Protein AF-A0A1M3Q242-F1 (afdb_monomer_lite)

Radius of gyration: 25.29 Å; chains: 1; bounding box: 51×27×94 Å

Structure (mmCIF, N/CA/C/O backbone):
data_AF-A0A1M3Q242-F1
#
_entry.id   AF-A0A1M3Q242-F1
#
loop_
_atom_site.group_PDB
_atom_site.id
_atom_site.type_symbol
_atom_site.label_atom_id
_atom_site.label_alt_id
_atom_site.label_comp_id
_atom_site.label_asym_id
_atom_site.label_entity_id
_atom_site.label_seq_id
_atom_site.pdbx_PDB_ins_code
_atom_site.Cartn_x
_atom_site.Cartn_y
_atom_site.Cartn_z
_atom_site.occupancy
_atom_site.B_iso_or_equiv
_atom_site.auth_seq_id
_atom_site.auth_comp_id
_atom_site.auth_asym_id
_atom_site.auth_atom_id
_atom_site.pdbx_PDB_model_num
ATOM 1 N N . MET A 1 1 ? -21.823 -4.493 62.466 1.00 39.38 1 MET A N 1
ATOM 2 C CA . MET A 1 1 ? -22.541 -4.468 61.175 1.00 39.38 1 MET A CA 1
ATOM 3 C C . MET A 1 1 ? -21.734 -3.569 60.250 1.00 39.38 1 MET A C 1
ATOM 5 O O . MET A 1 1 ? -21.936 -2.365 60.259 1.00 39.38 1 MET A O 1
ATOM 9 N N . ALA A 1 2 ? -20.707 -4.126 59.604 1.00 38.12 2 ALA A N 1
ATOM 10 C CA . ALA A 1 2 ? -19.811 -3.381 58.723 1.00 38.12 2 ALA A CA 1
ATOM 11 C C . ALA A 1 2 ? -20.361 -3.450 57.294 1.00 38.12 2 ALA A C 1
ATOM 13 O O . ALA A 1 2 ? -20.680 -4.531 56.808 1.00 38.12 2 ALA A O 1
ATOM 14 N N . THR A 1 3 ? -20.536 -2.287 56.679 1.00 41.38 3 THR A N 1
ATOM 15 C CA . THR A 1 3 ? -21.055 -2.105 55.325 1.00 41.38 3 THR A CA 1
ATOM 16 C C . THR A 1 3 ? -19.986 -2.467 54.304 1.00 41.38 3 THR A C 1
ATOM 18 O O . THR A 1 3 ? -18.989 -1.758 54.173 1.00 41.38 3 THR A O 1
ATOM 21 N N . ASP A 1 4 ? -20.212 -3.557 53.582 1.00 43.59 4 ASP A N 1
ATOM 22 C CA . ASP A 1 4 ? -19.458 -3.927 52.391 1.00 43.59 4 ASP A CA 1
ATOM 23 C C . ASP A 1 4 ? -20.106 -3.232 51.186 1.00 43.59 4 ASP A C 1
ATOM 25 O O . ASP A 1 4 ? -21.221 -3.564 50.784 1.00 43.59 4 ASP A O 1
ATOM 29 N N . ASN A 1 5 ? -19.451 -2.199 50.662 1.00 43.94 5 ASN A N 1
ATOM 30 C CA . ASN A 1 5 ? -19.793 -1.622 49.369 1.00 43.94 5 ASN A CA 1
ATOM 31 C C . ASN A 1 5 ? -18.504 -1.549 48.554 1.00 43.94 5 ASN A C 1
ATOM 33 O O . ASN A 1 5 ? -17.801 -0.538 48.528 1.00 43.94 5 ASN A O 1
ATOM 37 N N . THR A 1 6 ? -18.156 -2.688 47.962 1.00 43.44 6 THR A N 1
ATOM 38 C CA . THR A 1 6 ? -17.025 -2.835 47.051 1.00 43.44 6 THR A CA 1
ATOM 39 C C . THR A 1 6 ? -17.287 -2.002 45.793 1.00 43.44 6 THR A C 1
ATOM 41 O O . THR A 1 6 ? -17.947 -2.428 44.843 1.00 43.44 6 THR A O 1
ATOM 44 N N . THR A 1 7 ? -16.767 -0.777 45.799 1.00 48.72 7 THR A N 1
ATOM 45 C CA . THR A 1 7 ? -16.688 0.105 44.636 1.00 48.72 7 THR A CA 1
ATOM 46 C C . THR A 1 7 ? -15.813 -0.555 43.573 1.00 48.72 7 THR A C 1
ATOM 48 O O . THR A 1 7 ? -14.591 -0.619 43.690 1.00 48.72 7 THR A O 1
ATOM 51 N N . ARG A 1 8 ? -16.458 -1.064 42.522 1.00 40.72 8 ARG A N 1
ATOM 52 C CA . ARG A 1 8 ? -15.816 -1.519 41.285 1.00 40.72 8 ARG A CA 1
ATOM 53 C C . ARG A 1 8 ? -14.934 -0.384 40.736 1.00 40.72 8 ARG A C 1
ATOM 55 O O . ARG A 1 8 ? -15.438 0.735 40.619 1.00 40.72 8 ARG A O 1
ATOM 62 N N . PRO A 1 9 ? -13.661 -0.628 40.377 1.00 41.69 9 PRO A N 1
ATOM 63 C CA . PRO A 1 9 ? -12.835 0.419 39.792 1.00 41.69 9 PRO A CA 1
ATOM 64 C C . PRO A 1 9 ? -13.443 0.864 38.451 1.00 41.69 9 PRO A C 1
ATOM 66 O O . PRO A 1 9 ? -14.035 0.034 37.742 1.00 41.69 9 PRO A O 1
ATOM 69 N N . PRO A 1 10 ? -13.340 2.157 38.096 1.00 46.03 10 PRO A N 1
ATOM 70 C CA . PRO A 1 10 ? -13.808 2.647 36.810 1.00 46.03 10 PRO A CA 1
ATOM 71 C C . PRO A 1 10 ? -13.080 1.880 35.704 1.00 46.03 10 PRO A C 1
ATOM 73 O O . PRO A 1 10 ? -11.852 1.795 35.688 1.00 46.03 10 PRO A O 1
ATOM 76 N N . ARG A 1 11 ? -13.858 1.269 34.805 1.00 49.34 11 ARG A N 1
ATOM 77 C CA . ARG A 1 11 ? -13.332 0.625 33.601 1.00 49.34 11 ARG A CA 1
ATOM 78 C C . ARG A 1 11 ? -12.609 1.713 32.815 1.00 49.34 11 ARG A C 1
ATOM 80 O O . ARG A 1 11 ? -13.234 2.716 32.476 1.00 49.34 11 ARG A O 1
ATOM 87 N N . GLY A 1 12 ? -11.302 1.537 32.624 1.00 33.94 12 GLY A N 1
ATOM 88 C CA . GLY A 1 12 ? -10.467 2.463 31.869 1.00 33.94 12 GLY A CA 1
ATOM 89 C C . GLY A 1 12 ? -11.135 2.801 30.542 1.00 33.94 12 GLY A C 1
ATOM 90 O O . GLY A 1 12 ? -11.638 1.914 29.856 1.00 33.94 12 GLY A O 1
ATOM 91 N N . GLN A 1 13 ? -11.203 4.093 30.245 1.00 40.16 13 GLN A N 1
ATOM 92 C CA . GLN A 1 13 ? -11.725 4.615 28.989 1.00 40.16 13 GLN A CA 1
ATOM 93 C C . GLN A 1 13 ? -10.938 4.004 27.817 1.00 40.16 13 GLN A C 1
ATOM 95 O O . GLN A 1 13 ? -9.720 4.177 27.784 1.00 40.16 13 GLN A O 1
ATOM 100 N N . PRO A 1 14 ? -11.576 3.335 26.844 1.00 43.44 14 PRO A N 1
ATOM 101 C CA . PRO A 1 14 ? -10.900 2.877 25.637 1.00 43.44 14 PRO A CA 1
ATOM 102 C C . PRO A 1 14 ? -11.037 3.910 24.504 1.00 43.44 14 PRO A C 1
ATOM 104 O O . PRO A 1 14 ? -11.417 3.556 23.398 1.00 43.44 14 PRO A O 1
ATOM 107 N N . HIS A 1 15 ? -10.784 5.199 24.766 1.00 43.56 15 HIS A N 1
ATOM 108 C CA . HIS A 1 15 ? -10.999 6.260 23.766 1.00 43.56 15 HIS A CA 1
ATOM 109 C C . HIS A 1 15 ? -9.944 7.373 23.826 1.00 43.56 15 HIS A C 1
ATOM 111 O O . HIS A 1 15 ? -10.298 8.542 23.901 1.00 43.56 15 HIS A O 1
ATOM 117 N N . THR A 1 16 ? -8.646 7.066 23.847 1.00 38.38 16 THR A N 1
ATOM 118 C CA . THR A 1 16 ? -7.621 8.137 23.793 1.00 38.38 16 THR A CA 1
ATOM 119 C C . THR A 1 16 ? -6.364 7.774 23.014 1.00 38.38 16 THR A C 1
ATOM 121 O O . THR A 1 16 ? -5.292 8.316 23.257 1.00 38.38 16 THR A O 1
ATOM 124 N N . MET A 1 17 ? -6.494 6.921 22.006 1.00 42.56 17 MET A N 1
ATOM 125 C CA . MET A 1 17 ? -5.590 6.954 20.861 1.00 42.56 17 MET A CA 1
ATOM 126 C C . MET A 1 17 ? -6.437 6.677 19.628 1.00 42.56 17 MET A C 1
ATOM 128 O O . MET A 1 17 ? -6.432 5.578 19.087 1.00 42.56 17 MET A O 1
ATOM 132 N N . ALA A 1 18 ? -7.197 7.689 19.200 1.00 46.41 18 ALA A N 1
ATOM 133 C CA . ALA A 1 18 ? -7.573 7.800 17.797 1.00 46.41 18 ALA A CA 1
ATOM 134 C C . ALA A 1 18 ? -6.254 7.952 17.026 1.00 46.41 18 ALA A C 1
ATOM 136 O O . ALA A 1 18 ? -5.738 9.049 16.814 1.00 46.41 18 ALA A O 1
ATOM 137 N N . ALA A 1 19 ? -5.605 6.819 16.771 1.00 54.00 19 ALA A N 1
ATOM 138 C CA . ALA A 1 19 ? -4.473 6.756 15.886 1.00 54.00 19 ALA A CA 1
ATOM 139 C C . ALA A 1 19 ? -5.045 7.078 14.511 1.00 54.00 19 ALA A C 1
ATOM 141 O O . ALA A 1 19 ? -5.752 6.256 13.934 1.00 54.00 19 ALA A O 1
ATOM 142 N N . GLU A 1 20 ? -4.801 8.298 14.028 1.00 72.31 20 GLU A N 1
ATOM 143 C CA . GLU A 1 20 ? -5.156 8.655 12.658 1.00 72.31 20 GLU A CA 1
ATOM 144 C C . GLU A 1 20 ? -4.644 7.534 11.740 1.00 72.31 20 GLU A C 1
ATOM 146 O O . GLU A 1 20 ? -3.464 7.170 11.836 1.00 72.31 20 GLU A O 1
ATOM 151 N N . PRO A 1 21 ? -5.479 6.975 10.852 1.00 74.19 21 PRO A N 1
ATOM 152 C CA . PRO A 1 21 ? -5.107 5.814 10.041 1.00 74.19 21 PRO A CA 1
ATOM 153 C C . PRO A 1 21 ? -3.795 6.029 9.271 1.00 74.19 21 PRO A C 1
ATOM 155 O O . PRO A 1 21 ? -2.973 5.121 9.131 1.00 74.19 21 PRO A O 1
ATOM 158 N N . ALA A 1 22 ? -3.555 7.273 8.845 1.00 70.25 22 ALA A N 1
ATOM 159 C CA . ALA A 1 22 ? -2.321 7.705 8.201 1.00 70.25 22 ALA A CA 1
ATOM 160 C C . ALA A 1 22 ? -1.085 7.630 9.120 1.00 70.25 22 ALA A C 1
ATOM 162 O O . ALA A 1 22 ? -0.010 7.244 8.662 1.00 70.25 22 ALA A O 1
ATOM 163 N N . LYS A 1 23 ? -1.222 7.948 10.415 1.00 73.94 23 LYS A N 1
ATOM 164 C CA . LYS A 1 23 ? -0.139 7.850 11.410 1.00 73.94 23 LYS A CA 1
ATOM 165 C C . LYS A 1 23 ? 0.235 6.394 11.682 1.00 73.94 23 LYS A C 1
ATOM 167 O O . LYS A 1 23 ? 1.422 6.089 11.758 1.00 73.94 23 LYS A O 1
ATOM 172 N N . THR A 1 24 ? -0.743 5.487 11.720 1.00 75.12 24 THR A N 1
ATOM 173 C CA . THR A 1 24 ? -0.504 4.039 11.875 1.00 75.12 24 THR A CA 1
ATOM 174 C C . THR A 1 24 ? 0.345 3.472 10.734 1.00 75.12 24 THR A C 1
ATOM 176 O O . THR A 1 24 ? 1.224 2.640 10.960 1.00 75.12 24 THR A O 1
ATOM 179 N N . LEU A 1 25 ? 0.139 3.939 9.498 1.00 72.12 25 LEU A N 1
ATOM 180 C CA . LEU A 1 25 ? 0.916 3.468 8.347 1.00 72.12 25 LEU A CA 1
ATOM 181 C C . LEU A 1 25 ? 2.390 3.871 8.394 1.00 72.12 25 LEU A C 1
ATOM 183 O O . LEU A 1 25 ? 3.247 3.080 7.987 1.00 72.12 25 LEU A O 1
ATOM 187 N N . VAL A 1 26 ? 2.691 5.071 8.886 1.00 72.94 26 VAL A N 1
ATOM 188 C CA . VAL A 1 26 ? 4.061 5.609 8.922 1.00 72.94 26 VAL A CA 1
ATOM 189 C C . VAL A 1 26 ? 4.799 5.308 10.224 1.00 72.94 26 VAL A C 1
ATOM 191 O O . VAL A 1 26 ? 6.000 5.555 10.303 1.00 72.94 26 VAL A O 1
ATOM 194 N N . ASP A 1 27 ? 4.120 4.742 11.224 1.00 77.31 27 ASP A N 1
ATOM 195 C CA . ASP A 1 27 ? 4.749 4.367 12.487 1.00 77.31 27 ASP A CA 1
ATOM 196 C C . ASP A 1 27 ? 5.802 3.270 12.263 1.00 77.31 27 ASP A C 1
ATOM 198 O O . ASP A 1 27 ? 5.495 2.156 11.834 1.00 77.31 27 ASP A O 1
ATOM 202 N N . LEU A 1 28 ? 7.068 3.595 12.517 1.00 76.06 28 LEU A N 1
ATOM 203 C CA . LEU A 1 28 ? 8.192 2.672 12.352 1.00 76.06 28 LEU A CA 1
ATOM 204 C C . LEU A 1 28 ? 8.306 1.673 13.512 1.00 76.06 28 LEU A C 1
ATOM 206 O O . LEU A 1 28 ? 9.015 0.678 13.377 1.00 76.06 28 LEU A O 1
ATOM 210 N N . ALA A 1 29 ? 7.628 1.922 14.636 1.00 78.44 29 ALA A N 1
ATOM 211 C CA . ALA A 1 29 ? 7.616 1.021 15.782 1.00 78.44 29 ALA A CA 1
ATOM 212 C C . ALA A 1 29 ? 6.688 -0.187 15.573 1.00 78.44 29 ALA A C 1
ATOM 214 O O . ALA A 1 29 ? 6.843 -1.196 16.260 1.00 78.44 29 ALA A O 1
ATOM 215 N N . LEU A 1 30 ? 5.748 -0.097 14.625 1.00 80.19 30 LEU A N 1
ATOM 216 C CA . LEU A 1 30 ? 4.797 -1.161 14.318 1.00 80.19 30 LEU A CA 1
ATOM 217 C C . LEU A 1 30 ? 5.271 -2.014 13.137 1.00 80.19 30 LEU A C 1
ATOM 219 O O . LEU A 1 30 ? 5.597 -1.511 12.057 1.00 80.19 30 LEU A O 1
ATOM 223 N N . SER A 1 31 ? 5.232 -3.333 13.317 1.00 83.38 31 SER A N 1
ATOM 224 C CA . SER A 1 31 ? 5.360 -4.289 12.219 1.00 83.38 31 SER A CA 1
ATOM 225 C C . SER A 1 31 ? 4.157 -4.204 11.271 1.00 83.38 31 SER A C 1
ATOM 227 O O . SER A 1 31 ? 3.109 -3.656 11.610 1.00 83.38 31 SER A O 1
ATOM 229 N N . LYS A 1 32 ? 4.280 -4.779 10.069 1.00 82.75 32 LYS A N 1
ATOM 230 C CA . LYS A 1 32 ? 3.173 -4.838 9.102 1.00 82.75 32 LYS A CA 1
ATOM 231 C C . LYS A 1 32 ? 1.925 -5.504 9.696 1.00 82.75 32 LYS A C 1
ATOM 233 O O . LYS A 1 32 ? 0.827 -4.991 9.509 1.00 82.75 32 LYS A O 1
ATOM 238 N N . ASP A 1 33 ? 2.108 -6.596 10.433 1.00 84.75 33 ASP A N 1
ATOM 239 C CA . ASP A 1 33 ? 1.005 -7.337 11.049 1.00 84.75 33 ASP A CA 1
ATOM 240 C C . ASP A 1 33 ? 0.352 -6.516 12.167 1.00 84.75 33 ASP A C 1
ATOM 242 O O . ASP A 1 33 ? -0.868 -6.392 12.209 1.00 84.75 33 ASP A O 1
ATOM 246 N N . GLN A 1 34 ? 1.159 -5.837 12.991 1.00 83.50 34 GLN A N 1
ATOM 247 C CA . GLN A 1 34 ? 0.663 -4.943 14.044 1.00 83.50 34 GLN A CA 1
ATOM 248 C C . GLN A 1 34 ? -0.107 -3.745 13.473 1.00 83.50 34 GLN A C 1
ATOM 250 O O . GLN A 1 34 ? -1.147 -3.367 14.004 1.00 83.50 34 GLN A O 1
ATOM 255 N N . LYS A 1 35 ? 0.356 -3.164 12.358 1.00 86.50 35 LYS A N 1
ATOM 256 C CA . LYS A 1 35 ? -0.398 -2.128 11.629 1.00 86.50 35 LYS A CA 1
ATOM 257 C C . LYS A 1 35 ? -1.737 -2.660 11.130 1.00 86.50 35 LYS A C 1
ATOM 259 O O . LYS A 1 35 ? -2.723 -1.931 11.168 1.00 86.50 35 LYS A O 1
ATOM 264 N N . GLY A 1 36 ? -1.771 -3.914 10.680 1.00 87.94 36 GLY A N 1
ATOM 265 C CA . GLY A 1 36 ? -2.996 -4.598 10.273 1.00 87.94 36 GLY A CA 1
ATOM 266 C C . GLY A 1 36 ? -3.998 -4.702 11.420 1.00 87.94 36 GLY A C 1
ATOM 267 O O . GLY A 1 36 ? -5.123 -4.238 11.275 1.00 87.94 36 GLY A O 1
ATOM 268 N N . GLU A 1 37 ? -3.570 -5.208 12.577 1.00 88.62 37 GLU A N 1
ATOM 269 C CA . GLU A 1 37 ? -4.420 -5.353 13.770 1.00 88.62 37 GLU A CA 1
ATOM 270 C C . GLU A 1 37 ? -4.984 -4.010 14.267 1.00 88.62 37 GLU A C 1
ATOM 272 O O . GLU A 1 37 ? -6.164 -3.907 14.624 1.00 88.62 37 GLU A O 1
ATOM 277 N N . VAL A 1 38 ? -4.161 -2.955 14.255 1.00 88.00 38 VAL A N 1
ATOM 278 C CA . VAL A 1 38 ? -4.604 -1.599 14.609 1.00 88.00 38 VAL A CA 1
ATOM 279 C C . VAL A 1 38 ? -5.649 -1.094 13.613 1.00 88.00 38 VAL A C 1
ATOM 281 O O . VAL A 1 38 ? -6.702 -0.612 14.026 1.00 88.00 38 VAL A O 1
ATOM 284 N N . LEU A 1 39 ? -5.400 -1.229 12.306 1.00 89.25 39 LEU A N 1
ATOM 285 C CA . LEU A 1 39 ? -6.351 -0.799 11.277 1.00 89.25 39 LEU A CA 1
ATOM 286 C C . LEU A 1 39 ? -7.648 -1.625 11.283 1.00 89.25 39 LEU A C 1
ATOM 288 O O . LEU A 1 39 ? -8.705 -1.078 10.980 1.00 89.25 39 LEU A O 1
ATOM 292 N N . ASP A 1 40 ? -7.596 -2.906 11.649 1.00 90.44 40 ASP A N 1
ATOM 293 C CA . ASP A 1 40 ? -8.781 -3.755 11.816 1.00 90.44 40 ASP A CA 1
ATOM 294 C C . ASP A 1 40 ? -9.660 -3.275 12.974 1.00 90.44 40 ASP A C 1
ATOM 296 O O . ASP A 1 40 ? -10.883 -3.208 12.839 1.00 90.44 40 ASP A O 1
ATOM 300 N N . THR A 1 41 ? -9.034 -2.898 14.089 1.00 90.12 41 THR A N 1
ATOM 301 C CA . THR A 1 41 ? -9.732 -2.341 15.256 1.00 90.12 41 THR A CA 1
ATOM 302 C C . THR A 1 41 ? -10.386 -1.005 14.899 1.00 90.12 41 THR A C 1
ATOM 304 O O . THR A 1 41 ? -11.584 -0.827 15.114 1.00 90.12 41 THR A O 1
ATOM 307 N N . LEU A 1 42 ? -9.634 -0.104 14.255 1.00 89.38 42 LEU A N 1
ATOM 308 C CA . LEU A 1 42 ? -10.152 1.185 13.790 1.00 89.38 42 LEU A CA 1
ATOM 309 C C . LEU A 1 42 ? -11.316 1.013 12.807 1.00 89.38 42 LEU A C 1
ATOM 311 O O . LEU A 1 42 ? -12.296 1.748 12.883 1.00 89.38 42 LEU A O 1
ATOM 315 N N . GLU A 1 43 ? -11.251 0.032 11.901 1.00 91.44 43 GLU A N 1
ATOM 316 C CA . GLU A 1 43 ? -12.340 -0.235 10.958 1.00 91.44 43 GLU A CA 1
ATOM 317 C C . GLU A 1 43 ? -13.631 -0.638 11.680 1.00 91.44 43 GLU A C 1
ATOM 319 O O . GLU A 1 43 ? -14.714 -0.183 11.303 1.00 91.44 43 GLU A O 1
ATOM 324 N N . GLN A 1 44 ? -13.542 -1.490 12.705 1.00 90.94 44 GLN A N 1
ATOM 325 C CA . GLN A 1 44 ? -14.715 -1.898 13.481 1.00 90.94 44 GLN A CA 1
ATOM 326 C C . GLN A 1 44 ? -15.364 -0.699 14.177 1.00 90.94 44 GLN A C 1
ATOM 328 O O . GLN A 1 44 ? -16.580 -0.523 14.061 1.00 90.94 44 GLN A O 1
ATOM 333 N N . ASP A 1 45 ? -14.560 0.149 14.815 1.00 87.69 45 ASP A N 1
ATOM 334 C CA . ASP A 1 45 ? -15.032 1.358 15.493 1.00 87.69 45 ASP A CA 1
ATOM 335 C C . ASP A 1 45 ? -15.668 2.340 14.498 1.00 87.69 45 ASP A C 1
ATOM 337 O O . ASP A 1 45 ? -16.793 2.805 14.695 1.00 87.69 45 ASP A O 1
ATOM 341 N N . ALA A 1 46 ? -15.012 2.573 13.361 1.00 88.25 46 ALA A N 1
ATOM 342 C CA . ALA A 1 46 ? -15.513 3.415 12.280 1.00 88.25 46 ALA A CA 1
ATOM 343 C C . ALA A 1 46 ? -16.845 2.913 11.706 1.00 88.25 46 ALA A C 1
ATOM 345 O O . ALA A 1 46 ? -17.751 3.700 11.426 1.00 88.25 46 ALA A O 1
ATOM 346 N N . ARG A 1 47 ? -17.014 1.595 11.547 1.00 88.44 47 ARG A N 1
ATOM 347 C CA . ARG A 1 47 ? -18.289 1.010 11.102 1.00 88.44 47 ARG A CA 1
ATOM 348 C C . ARG A 1 47 ? -19.403 1.235 12.119 1.00 88.44 47 ARG A C 1
ATOM 350 O O . ARG A 1 47 ? -20.521 1.551 11.714 1.00 88.44 47 ARG A O 1
ATOM 357 N N . GLN A 1 48 ? -19.110 1.102 13.412 1.00 88.06 48 GLN A N 1
ATOM 358 C CA . GLN A 1 48 ? -20.082 1.366 14.475 1.00 88.06 48 GLN A CA 1
ATOM 359 C C . GLN A 1 48 ? -20.474 2.845 14.522 1.00 88.06 48 GLN A C 1
ATOM 361 O O . GLN A 1 48 ? -21.664 3.155 14.563 1.00 88.06 48 GLN A O 1
ATOM 366 N N . LEU A 1 49 ? -19.498 3.753 14.430 1.00 86.50 49 LEU A N 1
ATOM 367 C CA . LEU A 1 49 ? -19.747 5.192 14.330 1.00 86.50 49 LEU A CA 1
ATOM 368 C C . LEU A 1 49 ? -20.577 5.535 13.094 1.00 86.50 49 LEU A C 1
ATOM 370 O O . LEU A 1 49 ? -21.529 6.298 13.189 1.00 86.50 49 LEU A O 1
ATOM 374 N N . SER A 1 50 ? -20.265 4.941 11.941 1.00 84.75 50 SER A N 1
ATOM 375 C CA . SER A 1 50 ? -21.016 5.160 10.703 1.00 84.75 50 SER A CA 1
ATOM 376 C C . SER A 1 50 ? -22.480 4.724 10.836 1.00 84.75 50 SER A C 1
ATOM 378 O O . SER A 1 50 ? -23.378 5.464 10.431 1.00 84.75 50 SER A O 1
ATOM 380 N N . ALA A 1 51 ? -22.735 3.569 11.461 1.00 84.69 51 ALA A N 1
ATOM 381 C CA . ALA A 1 51 ? -24.088 3.097 11.747 1.00 84.69 51 ALA A CA 1
ATOM 382 C C . ALA A 1 51 ? -24.824 4.031 12.723 1.00 84.69 51 ALA A C 1
ATOM 384 O O . ALA A 1 51 ? -25.940 4.463 12.440 1.00 84.69 51 ALA A O 1
ATOM 385 N N . ALA A 1 52 ? -24.171 4.434 13.816 1.00 84.56 52 ALA A N 1
ATOM 386 C CA . ALA A 1 52 ? -24.730 5.391 14.766 1.00 84.56 52 ALA A CA 1
ATOM 387 C C . ALA A 1 52 ? -25.015 6.759 14.115 1.00 84.56 52 ALA A C 1
ATOM 389 O O . ALA A 1 52 ? -26.018 7.395 14.433 1.00 84.56 52 ALA A O 1
ATOM 390 N N . SER A 1 53 ? -24.176 7.210 13.176 1.00 82.00 53 SER A N 1
ATOM 391 C CA . SER A 1 53 ? -24.385 8.440 12.401 1.00 82.00 53 SER A CA 1
ATOM 392 C C . SER A 1 53 ? -25.613 8.333 11.508 1.00 82.00 53 SER A C 1
ATOM 394 O O . SER A 1 53 ? -26.415 9.265 11.462 1.00 82.00 53 SER A O 1
ATOM 396 N N . ALA A 1 54 ? -25.794 7.194 10.835 1.00 80.19 54 ALA A N 1
ATOM 397 C CA . ALA A 1 54 ? -26.968 6.935 10.004 1.00 80.19 54 ALA A CA 1
ATOM 398 C C . ALA A 1 54 ? -28.270 6.900 10.825 1.00 80.19 54 ALA A C 1
ATOM 400 O O . ALA A 1 54 ? -29.318 7.317 10.336 1.00 80.19 54 ALA A O 1
ATOM 401 N N . GLU A 1 55 ? -28.195 6.466 12.083 1.00 82.88 55 GLU A N 1
ATOM 402 C CA . GLU A 1 55 ? -29.309 6.464 13.040 1.00 82.88 55 GLU A CA 1
ATOM 403 C C . GLU A 1 55 ? -29.495 7.812 13.770 1.00 82.88 55 GLU A C 1
ATOM 405 O O . GLU A 1 55 ? -30.373 7.944 14.622 1.00 82.88 55 GLU A O 1
ATOM 410 N N . GLY A 1 56 ? -28.692 8.835 13.446 1.00 78.12 56 GLY A N 1
ATOM 411 C CA . GLY A 1 56 ? -28.768 10.164 14.065 1.00 78.12 56 GLY A CA 1
ATOM 412 C C . GLY A 1 56 ? -28.235 10.229 15.501 1.00 78.12 56 GLY A C 1
ATOM 413 O O . GLY A 1 56 ? -28.500 11.195 16.212 1.00 78.12 56 GLY A O 1
ATOM 414 N N . MET A 1 57 ? -27.482 9.218 15.936 1.00 74.9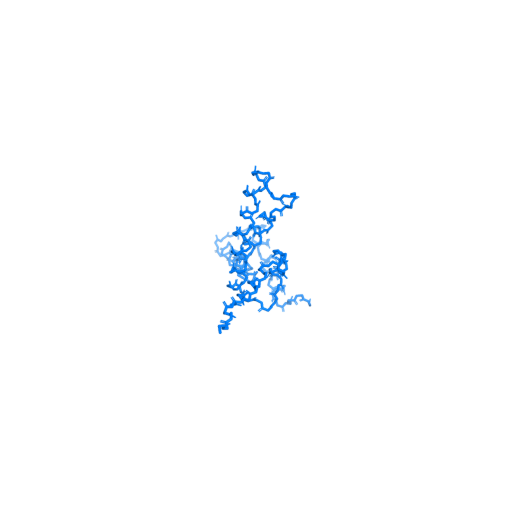4 57 MET A N 1
ATOM 415 C CA . MET A 1 57 ? -26.985 9.067 17.306 1.00 74.94 57 MET A CA 1
ATOM 416 C C . MET A 1 57 ? -25.519 9.479 17.501 1.00 74.94 57 MET A C 1
ATOM 418 O O . MET A 1 57 ? -25.082 9.627 18.638 1.00 74.94 57 MET A O 1
ATOM 422 N N . ALA A 1 58 ? -24.747 9.688 16.431 1.00 66.81 58 ALA A N 1
ATOM 423 C CA . ALA A 1 58 ? -23.299 9.922 16.529 1.00 66.81 58 ALA A CA 1
ATOM 424 C C . ALA A 1 58 ? -22.868 11.364 16.853 1.00 66.81 58 ALA A C 1
ATOM 426 O O . ALA A 1 58 ? -21.685 11.681 16.784 1.00 66.81 58 ALA A O 1
ATOM 427 N N . GLY A 1 59 ? -23.796 12.276 17.158 1.00 69.81 59 GLY A N 1
ATOM 428 C CA . GLY A 1 59 ? -23.442 13.642 17.575 1.00 69.81 59 GLY A CA 1
ATOM 429 C C . GLY A 1 59 ? -22.693 14.492 16.532 1.00 69.81 59 GLY A C 1
ATOM 430 O O . GLY A 1 59 ? -22.272 15.596 16.860 1.00 69.81 59 GLY A O 1
ATOM 431 N N . GLY A 1 60 ? -22.560 14.019 15.286 1.00 65.94 60 GLY A N 1
ATOM 432 C CA . GLY A 1 60 ? -21.936 14.743 14.174 1.00 65.94 60 GLY A CA 1
ATOM 433 C C . GLY A 1 60 ? -20.470 14.402 13.885 1.00 65.94 60 GLY A C 1
ATOM 434 O O . GLY A 1 60 ? -19.908 15.010 12.975 1.00 65.94 60 GLY A O 1
ATOM 435 N N . GLU A 1 61 ? -19.846 13.454 14.595 1.00 66.38 61 GLU A N 1
ATOM 436 C CA . GLU A 1 61 ? -18.463 13.062 14.285 1.00 66.38 61 GLU A CA 1
ATOM 437 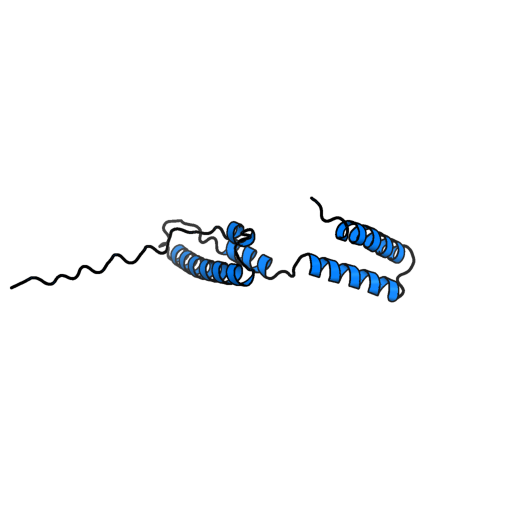C C . GLU A 1 61 ? -18.368 12.171 13.027 1.00 66.38 61 GLU A C 1
ATOM 439 O O . GLU A 1 61 ? -19.171 11.245 12.849 1.00 66.38 61 GLU A O 1
ATOM 444 N N . PRO A 1 62 ? -17.406 12.437 12.118 1.00 74.88 62 PRO A N 1
ATOM 445 C CA . PRO A 1 62 ? -17.159 11.593 10.956 1.00 74.88 62 PRO A CA 1
ATOM 446 C C . PRO A 1 62 ? -16.520 10.265 11.378 1.00 74.88 62 PRO A C 1
ATOM 448 O O . PRO A 1 62 ? -15.644 10.221 12.229 1.00 74.88 62 PRO A O 1
ATOM 451 N N . SER A 1 63 ? -16.920 9.170 10.734 1.00 79.38 63 SER A N 1
ATOM 452 C CA . SER A 1 63 ? -16.446 7.826 11.086 1.00 79.38 63 SER A CA 1
ATOM 453 C C . SER A 1 63 ? -15.022 7.487 10.628 1.00 79.38 63 SE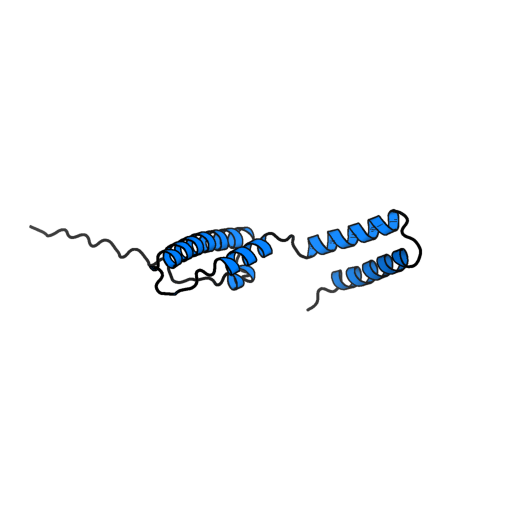R A C 1
ATOM 455 O O . SER A 1 63 ? -14.554 6.409 10.951 1.00 79.38 63 SER A O 1
ATOM 457 N N . GLU A 1 64 ? -14.381 8.300 9.781 1.00 84.56 64 GLU A N 1
ATOM 458 C CA . GLU A 1 64 ? -13.057 8.027 9.163 1.00 84.56 64 GLU A CA 1
ATOM 459 C C . GLU A 1 64 ? -12.922 6.672 8.416 1.00 84.56 64 GLU A C 1
ATOM 461 O O . GLU A 1 64 ? -11.833 6.211 8.068 1.00 84.56 64 GLU A O 1
ATOM 466 N N . LEU A 1 65 ? -14.049 6.001 8.144 1.00 86.19 65 LEU A N 1
ATOM 467 C CA . LEU A 1 65 ? -14.088 4.661 7.551 1.00 86.19 65 LEU A CA 1
ATOM 468 C C . LEU A 1 65 ? -13.380 4.601 6.193 1.00 86.19 65 LEU A C 1
ATOM 470 O O . LEU A 1 65 ? -12.767 3.590 5.856 1.00 86.19 65 LEU A O 1
ATOM 474 N N . ARG A 1 66 ? -13.467 5.670 5.399 1.00 86.38 66 ARG A N 1
ATOM 475 C CA . ARG A 1 66 ? -12.840 5.716 4.078 1.00 86.38 66 ARG A CA 1
ATOM 476 C C . ARG A 1 66 ? -11.320 5.729 4.203 1.00 86.38 66 ARG A C 1
ATOM 478 O O . ARG A 1 66 ? -10.649 4.946 3.538 1.00 86.38 66 ARG A O 1
ATOM 485 N N . GLU A 1 67 ? -10.804 6.583 5.071 1.00 86.00 67 GLU A N 1
ATOM 486 C CA . GLU A 1 67 ? -9.386 6.770 5.342 1.00 86.00 67 GLU A CA 1
ATOM 487 C C . GLU A 1 67 ? -8.761 5.472 5.874 1.00 86.00 67 GLU A C 1
ATOM 489 O O . GLU A 1 67 ? -7.671 5.082 5.454 1.00 86.00 67 GLU A O 1
ATOM 494 N N . ILE A 1 68 ? -9.486 4.741 6.728 1.00 87.31 68 ILE A N 1
ATOM 495 C CA . ILE A 1 68 ? -9.065 3.427 7.234 1.00 87.31 68 ILE A CA 1
ATOM 496 C C . ILE A 1 68 ? -8.997 2.388 6.109 1.00 87.31 68 ILE A C 1
ATOM 498 O O . ILE A 1 68 ? -8.010 1.658 6.000 1.00 87.31 68 ILE A O 1
ATOM 502 N N . LEU A 1 69 ? -10.016 2.317 5.246 1.00 87.62 69 LEU A N 1
ATOM 503 C CA . LEU A 1 69 ? -10.029 1.371 4.126 1.00 87.62 69 LEU A CA 1
ATOM 504 C C . LEU A 1 69 ? -8.914 1.667 3.110 1.00 87.62 69 LEU A C 1
ATOM 506 O O . LEU A 1 69 ? -8.260 0.739 2.628 1.00 87.62 69 LEU A O 1
ATOM 510 N N . GLU A 1 70 ? -8.652 2.943 2.821 1.00 86.44 70 GLU A N 1
ATOM 511 C CA . GLU A 1 70 ? -7.529 3.374 1.979 1.00 86.44 70 GLU A CA 1
ATOM 512 C C . GLU A 1 70 ? -6.176 3.017 2.622 1.00 86.44 70 GLU A C 1
ATOM 514 O O . GLU A 1 70 ? -5.257 2.541 1.940 1.00 86.44 70 GLU A O 1
ATOM 519 N N . ALA A 1 71 ? -6.062 3.151 3.947 1.00 85.94 71 ALA A N 1
ATOM 520 C CA . ALA A 1 71 ? -4.862 2.764 4.674 1.00 85.94 71 ALA A CA 1
ATOM 521 C C . ALA A 1 71 ? -4.614 1.246 4.631 1.00 85.94 71 ALA A C 1
ATOM 523 O O . ALA A 1 71 ? -3.501 0.803 4.340 1.00 85.94 71 ALA A O 1
ATOM 524 N N . LYS A 1 72 ? -5.656 0.430 4.826 1.00 86.06 72 LYS A N 1
ATOM 525 C CA . LYS A 1 72 ? -5.568 -1.035 4.705 1.00 86.06 72 LYS A CA 1
ATOM 526 C C . LYS A 1 72 ? -5.190 -1.477 3.294 1.00 86.06 72 LYS A C 1
ATOM 528 O O . LYS A 1 72 ? -4.350 -2.363 3.138 1.00 86.06 72 LYS A O 1
ATOM 533 N N . ALA A 1 73 ? -5.759 -0.842 2.269 1.00 85.44 73 ALA A N 1
ATOM 534 C CA . ALA A 1 73 ? -5.391 -1.107 0.881 1.00 85.44 73 ALA A CA 1
ATOM 535 C C . ALA A 1 73 ? -3.904 -0.806 0.628 1.00 85.44 73 ALA A C 1
ATOM 537 O O . ALA A 1 73 ? -3.215 -1.597 -0.013 1.00 85.44 73 ALA A O 1
ATOM 538 N N . SER A 1 74 ? -3.395 0.288 1.199 1.00 84.81 74 SER A N 1
ATOM 539 C CA . SER A 1 74 ? -1.978 0.657 1.118 1.00 84.81 74 SER A CA 1
ATOM 540 C C . SER A 1 74 ? -1.074 -0.342 1.847 1.00 84.81 74 SER A C 1
ATOM 542 O O . SER A 1 74 ? -0.032 -0.722 1.318 1.00 84.81 74 SER A O 1
ATOM 544 N N . LEU A 1 75 ? -1.483 -0.834 3.022 1.00 84.75 75 LEU A N 1
ATOM 545 C CA . LEU A 1 75 ? -0.746 -1.857 3.772 1.00 84.75 75 LEU A CA 1
ATOM 546 C C . LEU A 1 75 ? -0.676 -3.195 3.016 1.00 84.75 75 LEU A C 1
ATOM 548 O O . LEU A 1 75 ? 0.326 -3.908 3.093 1.00 84.75 75 LEU A O 1
ATOM 552 N N . ALA A 1 76 ? -1.721 -3.543 2.263 1.00 83.75 76 ALA A N 1
ATOM 553 C CA . ALA A 1 76 ? -1.769 -4.762 1.460 1.00 83.75 76 ALA A CA 1
ATOM 554 C C . ALA A 1 76 ? -0.828 -4.727 0.242 1.00 83.75 76 ALA A C 1
ATOM 556 O O . ALA A 1 76 ? -0.520 -5.787 -0.311 1.00 83.75 76 ALA A O 1
ATOM 557 N N . LEU A 1 77 ? -0.333 -3.550 -0.160 1.00 78.69 77 LEU A N 1
ATOM 558 C CA . LEU A 1 77 ? 0.602 -3.451 -1.273 1.00 78.69 77 LEU A CA 1
ATOM 559 C C . LEU A 1 77 ? 1.903 -4.214 -0.961 1.00 78.69 77 LE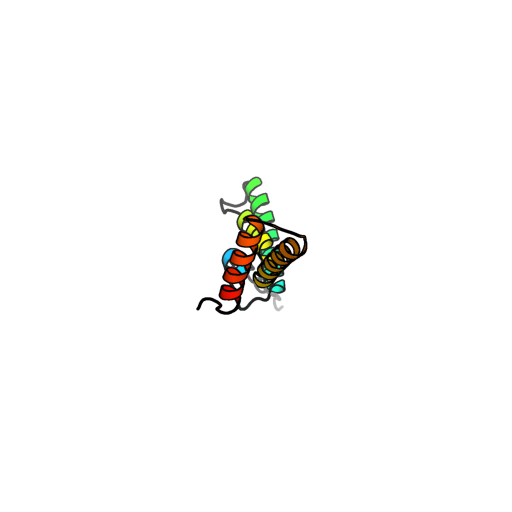U A C 1
ATOM 561 O O . LEU A 1 77 ? 2.379 -4.230 0.186 1.00 78.69 77 LEU A O 1
ATOM 565 N N . PRO A 1 78 ? 2.494 -4.878 -1.970 1.00 71.75 78 PRO A N 1
ATOM 566 C CA . PRO A 1 78 ? 3.833 -5.421 -1.839 1.00 71.75 78 PRO A CA 1
ATOM 567 C C . PRO A 1 78 ? 4.818 -4.306 -1.463 1.00 71.75 78 PRO A C 1
ATOM 569 O O . PRO A 1 78 ? 4.613 -3.160 -1.876 1.00 71.75 78 PRO A O 1
ATOM 572 N N . PRO A 1 79 ? 5.907 -4.623 -0.739 1.00 73.38 79 PRO A N 1
ATOM 573 C CA . PRO A 1 79 ? 7.001 -3.681 -0.545 1.00 73.38 79 PRO A CA 1
ATOM 574 C C . PRO A 1 79 ? 7.435 -3.085 -1.884 1.00 73.38 79 PRO A C 1
ATOM 576 O O . PRO A 1 79 ? 7.416 -3.770 -2.914 1.00 73.38 79 PRO A O 1
ATOM 579 N N . VAL A 1 80 ? 7.823 -1.812 -1.876 1.00 72.94 80 VAL A N 1
ATOM 580 C CA . VAL A 1 80 ? 8.211 -1.085 -3.089 1.00 72.94 80 VAL A CA 1
ATOM 581 C C . VAL A 1 80 ? 9.302 -1.851 -3.844 1.00 72.94 80 VAL A C 1
ATOM 583 O O . VAL A 1 80 ? 9.228 -1.980 -5.064 1.00 72.94 80 VAL A O 1
ATOM 586 N N . GLU A 1 81 ? 10.241 -2.480 -3.136 1.00 69.81 81 GLU A N 1
ATOM 587 C CA . GLU A 1 81 ? 11.294 -3.319 -3.713 1.00 69.81 81 GLU A CA 1
ATOM 588 C C . GLU A 1 81 ? 10.735 -4.482 -4.545 1.00 69.81 81 GLU A C 1
ATOM 590 O O . GLU A 1 81 ? 11.270 -4.804 -5.609 1.00 69.81 81 GLU A O 1
ATOM 595 N N . HIS A 1 82 ? 9.632 -5.089 -4.100 1.00 74.38 82 HIS A N 1
ATOM 596 C CA . HIS A 1 82 ? 8.963 -6.158 -4.834 1.00 74.38 82 HIS A CA 1
ATOM 597 C C . HIS A 1 82 ? 8.306 -5.627 -6.114 1.00 74.38 82 HIS A C 1
ATOM 599 O O . HIS A 1 82 ? 8.455 -6.235 -7.173 1.00 74.38 82 HIS A O 1
ATOM 605 N N . ALA A 1 83 ? 7.646 -4.466 -6.053 1.00 78.31 83 ALA A N 1
ATOM 606 C CA . ALA A 1 83 ? 7.068 -3.827 -7.235 1.00 78.31 83 ALA A CA 1
ATOM 607 C C . ALA A 1 83 ? 8.148 -3.472 -8.275 1.00 78.31 83 ALA A C 1
ATOM 609 O O . ALA A 1 83 ? 7.991 -3.772 -9.461 1.00 78.31 83 ALA A O 1
ATOM 610 N N . TYR A 1 84 ? 9.285 -2.925 -7.832 1.00 79.44 84 TYR A N 1
ATOM 611 C CA . TYR A 1 84 ? 10.439 -2.676 -8.701 1.00 79.44 84 TYR A CA 1
ATOM 612 C C . TYR A 1 84 ? 10.970 -3.968 -9.330 1.00 79.44 84 TYR A C 1
ATOM 614 O O . TYR A 1 84 ? 11.218 -4.006 -10.536 1.00 79.44 84 TYR A O 1
ATOM 622 N N . ALA A 1 85 ? 11.110 -5.045 -8.553 1.00 82.81 85 ALA A N 1
ATOM 623 C CA . ALA A 1 85 ? 11.574 -6.330 -9.070 1.00 82.81 85 ALA A CA 1
ATOM 624 C C . ALA A 1 85 ? 10.641 -6.898 -10.154 1.00 82.81 85 ALA A C 1
ATOM 626 O O . ALA A 1 85 ? 11.125 -7.384 -11.179 1.00 82.81 85 ALA A O 1
ATOM 627 N N . VAL A 1 86 ? 9.320 -6.792 -9.969 1.00 86.38 86 VAL A N 1
ATOM 628 C CA . VAL A 1 86 ? 8.320 -7.218 -10.963 1.00 86.38 86 VAL A CA 1
ATOM 629 C C . VAL A 1 86 ? 8.486 -6.444 -12.273 1.00 86.38 86 VAL A C 1
ATOM 631 O O . VAL A 1 86 ? 8.581 -7.061 -13.333 1.00 86.38 86 VAL A O 1
ATOM 634 N N . VAL A 1 87 ? 8.606 -5.114 -12.211 1.00 88.56 87 VAL A N 1
ATOM 635 C CA . VAL A 1 87 ? 8.790 -4.266 -13.404 1.00 88.56 87 VAL A CA 1
ATOM 636 C C . VAL A 1 87 ? 10.100 -4.589 -14.127 1.00 88.56 87 VAL A C 1
ATOM 638 O O . VAL A 1 87 ? 10.114 -4.746 -15.348 1.00 88.56 87 VAL A O 1
ATOM 641 N N . LEU A 1 88 ? 11.207 -4.737 -13.392 1.00 89.19 88 LEU A N 1
ATOM 642 C CA . LEU A 1 88 ? 12.501 -5.092 -13.985 1.00 89.19 88 LEU A CA 1
ATOM 643 C C . LEU A 1 88 ? 12.449 -6.463 -14.674 1.00 89.19 88 LEU A C 1
ATOM 645 O O . LEU A 1 88 ? 13.036 -6.640 -15.743 1.00 89.19 88 LEU A O 1
ATOM 649 N N . ASN A 1 89 ? 11.751 -7.433 -14.083 1.00 89.38 89 ASN A N 1
ATOM 650 C CA . ASN A 1 89 ? 11.602 -8.763 -14.665 1.00 89.38 89 ASN A CA 1
ATOM 651 C C . ASN A 1 89 ? 10.715 -8.753 -15.917 1.00 89.38 89 ASN A C 1
ATOM 653 O O . ASN A 1 89 ? 11.085 -9.387 -16.903 1.00 89.38 89 ASN A O 1
ATOM 657 N N . ASP A 1 90 ? 9.617 -7.992 -15.924 1.00 91.31 90 ASP A N 1
ATOM 658 C CA . ASP A 1 90 ? 8.766 -7.817 -17.110 1.00 91.31 90 ASP A CA 1
ATOM 659 C C . ASP A 1 90 ? 9.545 -7.190 -18.280 1.00 91.31 90 ASP A C 1
ATOM 661 O O . ASP A 1 90 ? 9.540 -7.715 -19.395 1.00 91.31 90 ASP A O 1
ATOM 665 N N . LEU A 1 91 ? 10.308 -6.119 -18.028 1.00 90.94 91 LEU A N 1
ATOM 666 C CA . LEU A 1 91 ? 11.131 -5.473 -19.057 1.00 90.94 91 LEU A CA 1
ATOM 667 C C . LEU A 1 91 ? 12.188 -6.424 -19.636 1.00 90.94 91 LEU A C 1
ATOM 669 O O . LEU A 1 91 ? 12.365 -6.488 -20.855 1.00 90.94 91 LEU A O 1
ATOM 673 N N . ARG A 1 92 ? 12.863 -7.209 -18.786 1.00 91.38 92 ARG A N 1
ATOM 674 C CA . ARG A 1 92 ? 13.818 -8.237 -19.237 1.00 91.38 92 ARG A CA 1
ATOM 675 C C . ARG A 1 92 ? 13.133 -9.318 -20.069 1.00 91.38 92 ARG A C 1
ATOM 677 O O . ARG A 1 92 ? 13.675 -9.711 -21.100 1.00 91.38 92 ARG A O 1
ATOM 684 N N . ALA A 1 93 ? 11.949 -9.770 -19.656 1.00 91.50 93 ALA A N 1
ATOM 685 C CA . ALA A 1 93 ? 11.180 -10.771 -20.387 1.00 91.50 93 ALA A CA 1
ATOM 686 C C . ALA A 1 93 ? 10.784 -10.271 -21.784 1.00 91.50 93 ALA A C 1
ATOM 688 O O . ALA A 1 93 ? 10.939 -11.004 -22.758 1.00 91.50 93 ALA A O 1
ATOM 689 N N . ARG A 1 94 ? 10.371 -9.005 -21.919 1.00 88.00 94 ARG A N 1
ATOM 690 C CA . ARG A 1 94 ? 10.070 -8.385 -23.225 1.00 88.00 94 ARG A CA 1
ATOM 691 C C . ARG A 1 94 ? 11.296 -8.312 -24.134 1.00 88.00 94 ARG A C 1
ATOM 693 O O . ARG A 1 94 ? 11.194 -8.586 -25.329 1.00 88.00 94 ARG A O 1
ATOM 700 N N . LEU A 1 95 ? 12.462 -7.976 -23.578 1.00 89.50 95 LEU A N 1
ATOM 701 C CA . LEU A 1 95 ? 13.721 -7.955 -24.330 1.00 89.50 95 LEU A CA 1
ATOM 702 C C . LEU A 1 95 ? 14.154 -9.350 -24.793 1.00 89.50 95 LEU A C 1
ATOM 704 O O . LEU A 1 95 ? 14.660 -9.485 -25.910 1.00 89.50 95 LEU A O 1
ATOM 708 N N . ALA A 1 96 ? 13.948 -10.366 -23.952 1.00 89.12 96 ALA A N 1
ATOM 709 C CA . ALA A 1 96 ? 14.207 -11.764 -24.282 1.00 89.12 96 ALA A CA 1
ATOM 710 C C . ALA A 1 96 ? 13.192 -12.317 -25.300 1.00 89.12 96 ALA A C 1
ATOM 712 O O . ALA A 1 96 ? 13.560 -13.089 -26.178 1.00 89.12 96 ALA A O 1
ATOM 713 N N . GLY A 1 97 ? 11.935 -11.871 -25.227 1.00 87.06 97 GLY A N 1
ATOM 714 C CA . GLY A 1 97 ? 10.832 -12.264 -26.107 1.00 87.06 97 GLY A CA 1
ATOM 715 C C . GLY A 1 97 ? 10.838 -11.618 -27.495 1.00 87.06 97 GLY A C 1
ATOM 716 O O . GLY A 1 97 ? 9.854 -11.737 -28.219 1.00 87.06 97 GLY A O 1
ATOM 717 N N . GLY A 1 98 ? 11.920 -10.933 -27.880 1.00 84.62 98 GLY A N 1
ATOM 718 C CA . GLY A 1 98 ? 12.087 -10.412 -29.237 1.00 84.62 98 GLY A CA 1
ATOM 719 C C . GLY A 1 98 ? 11.556 -8.997 -29.467 1.00 84.62 98 GLY A C 1
ATOM 720 O O . GLY A 1 98 ? 11.317 -8.628 -30.617 1.00 84.62 98 GLY A O 1
ATOM 721 N N . ALA A 1 99 ? 11.403 -8.176 -28.418 1.00 81.56 99 ALA A N 1
ATOM 722 C CA . ALA A 1 99 ? 11.182 -6.742 -28.605 1.00 81.56 99 ALA A CA 1
ATOM 723 C C . ALA A 1 99 ? 12.256 -6.153 -29.539 1.00 81.56 99 ALA A C 1
ATOM 725 O O . ALA A 1 99 ? 13.458 -6.374 -29.342 1.00 81.56 99 ALA A O 1
ATOM 726 N N . SER A 1 100 ? 11.819 -5.400 -30.550 1.00 83.69 100 SER A N 1
ATOM 727 C CA . SER A 1 100 ? 12.676 -4.826 -31.590 1.00 83.69 100 SER A CA 1
ATOM 728 C C . SER A 1 100 ? 12.413 -3.327 -31.786 1.00 83.69 100 SER A C 1
ATOM 730 O O . SER A 1 100 ? 11.445 -2.765 -31.263 1.00 83.69 100 SER A O 1
ATOM 732 N N . GLY A 1 101 ? 13.319 -2.660 -32.508 1.00 88.50 101 GLY A N 1
ATOM 733 C CA . GLY A 1 101 ? 13.217 -1.234 -32.820 1.00 88.50 101 GLY A CA 1
ATOM 734 C C . GLY A 1 101 ? 13.104 -0.344 -31.577 1.00 88.50 101 GLY A C 1
ATOM 735 O O . GLY A 1 101 ? 13.781 -0.557 -30.571 1.00 88.50 101 GLY A O 1
ATOM 736 N N . ALA A 1 102 ? 12.227 0.658 -31.646 1.00 87.50 102 ALA A N 1
ATOM 737 C CA . ALA A 1 102 ? 12.046 1.652 -30.588 1.00 87.50 102 ALA A CA 1
ATOM 738 C C . ALA A 1 102 ? 11.593 1.047 -29.245 1.00 87.50 102 ALA A C 1
ATOM 740 O O . ALA A 1 102 ? 12.023 1.509 -28.191 1.00 87.50 102 ALA A O 1
ATOM 741 N N . ALA A 1 103 ? 10.776 -0.013 -29.269 1.00 84.06 103 ALA A N 1
ATOM 742 C CA . ALA A 1 103 ? 10.297 -0.672 -28.053 1.00 84.06 103 ALA A CA 1
ATOM 743 C C . ALA A 1 103 ? 11.438 -1.355 -27.282 1.00 84.06 103 ALA A C 1
ATOM 745 O O . ALA A 1 103 ? 11.469 -1.321 -26.052 1.00 84.06 103 ALA A O 1
ATOM 746 N N . ARG A 1 104 ? 12.406 -1.927 -28.008 1.00 89.44 104 ARG A N 1
ATOM 747 C CA . ARG A 1 104 ? 13.618 -2.496 -27.416 1.00 89.44 104 ARG A CA 1
ATOM 748 C C . ARG A 1 104 ? 14.472 -1.419 -26.752 1.00 89.44 104 ARG A C 1
ATOM 750 O O . ARG A 1 104 ? 14.820 -1.559 -25.583 1.00 89.44 104 ARG A O 1
ATOM 757 N N . GLY A 1 105 ? 14.745 -0.335 -27.482 1.00 88.94 105 GLY A N 1
ATOM 758 C CA . GLY A 1 105 ? 15.541 0.782 -26.969 1.00 88.94 105 GLY A CA 1
ATOM 759 C C . GLY A 1 105 ? 14.920 1.410 -25.717 1.00 88.94 105 GLY A C 1
ATOM 760 O O . GLY A 1 105 ? 15.620 1.654 -24.738 1.00 88.94 105 GLY A O 1
ATOM 761 N N . ALA A 1 106 ? 13.595 1.579 -25.701 1.00 90.56 106 ALA A N 1
ATOM 762 C CA . ALA A 1 106 ? 12.874 2.088 -24.536 1.00 90.56 106 ALA A CA 1
ATOM 763 C C . ALA A 1 106 ? 12.994 1.159 -23.313 1.00 90.56 106 ALA A C 1
ATOM 765 O O . ALA A 1 106 ? 13.227 1.631 -22.201 1.00 90.56 106 ALA A O 1
ATOM 766 N N . ALA A 1 107 ? 12.877 -0.159 -23.505 1.00 88.69 107 ALA A N 1
ATOM 767 C CA . ALA A 1 107 ? 13.009 -1.126 -22.416 1.00 88.69 107 ALA A CA 1
ATOM 768 C C . ALA A 1 107 ? 14.445 -1.202 -21.859 1.00 88.69 107 ALA A C 1
ATOM 770 O O . ALA A 1 107 ? 14.625 -1.280 -20.643 1.00 88.69 107 ALA A O 1
ATOM 771 N N . GLU A 1 108 ? 15.467 -1.126 -22.716 1.00 90.94 108 GLU A N 1
ATOM 772 C CA . GLU A 1 108 ? 16.879 -1.075 -22.302 1.00 90.94 108 GLU A CA 1
ATOM 773 C C . GLU A 1 108 ? 17.188 0.205 -21.508 1.00 90.94 108 GLU A C 1
ATOM 775 O O . GLU A 1 108 ? 17.806 0.143 -20.441 1.00 90.94 108 GLU A O 1
ATOM 780 N N . GLN A 1 109 ? 16.691 1.357 -21.969 1.00 92.44 109 GLN A N 1
ATOM 781 C CA . GLN A 1 109 ? 16.861 2.634 -21.276 1.00 92.44 109 GLN A CA 1
ATOM 782 C C . GLN A 1 109 ? 16.146 2.652 -19.917 1.00 92.44 109 GLN A C 1
ATOM 784 O O . GLN A 1 109 ? 16.721 3.102 -18.923 1.00 92.44 109 GLN A O 1
ATOM 789 N N . ALA A 1 110 ? 14.926 2.112 -19.845 1.00 91.06 110 ALA A N 1
ATOM 790 C CA . ALA A 1 110 ? 14.181 1.987 -18.596 1.00 91.06 110 ALA A CA 1
ATOM 791 C C . ALA A 1 110 ? 14.903 1.080 -17.584 1.00 91.06 110 ALA A C 1
ATOM 793 O O . ALA A 1 110 ? 15.035 1.447 -16.417 1.00 91.06 110 ALA A O 1
ATOM 794 N N . LEU A 1 111 ? 15.438 -0.066 -18.022 1.00 90.25 111 LEU A N 1
ATOM 795 C CA . LEU A 1 111 ? 16.226 -0.959 -17.164 1.00 90.25 111 LEU A CA 1
ATOM 796 C C . LEU A 1 111 ? 17.485 -0.278 -16.616 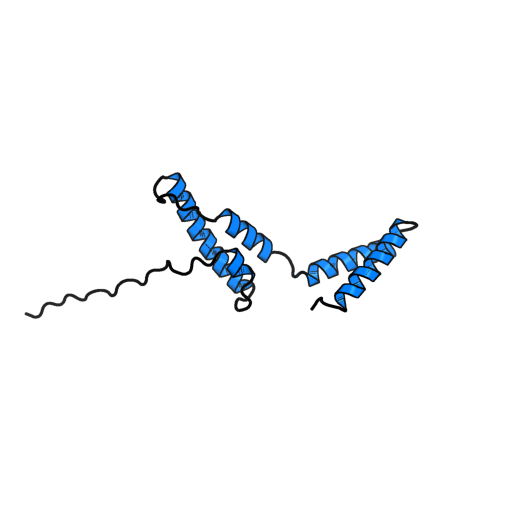1.00 90.25 111 LEU A C 1
ATOM 798 O O . LEU A 1 111 ? 17.803 -0.444 -15.436 1.00 90.25 111 LEU A O 1
ATOM 802 N N . ALA A 1 112 ? 18.190 0.492 -17.448 1.00 89.88 112 ALA A N 1
ATOM 803 C CA . ALA A 1 112 ? 19.380 1.225 -17.029 1.00 89.88 112 ALA A CA 1
ATOM 804 C C . ALA A 1 112 ? 19.053 2.294 -15.972 1.00 89.88 11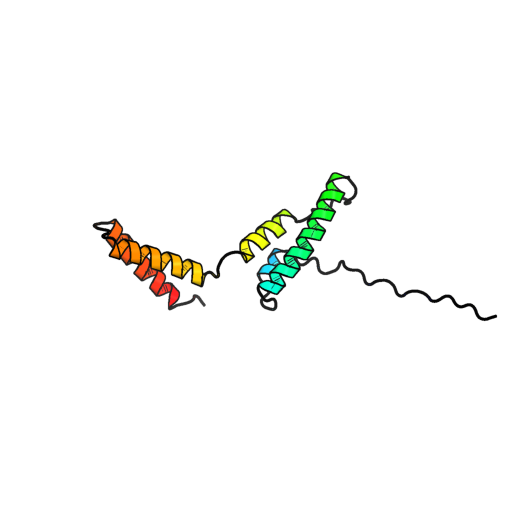2 ALA A C 1
ATOM 806 O O . ALA A 1 112 ? 19.722 2.356 -14.938 1.00 89.88 112 ALA A O 1
ATOM 807 N N . ALA A 1 113 ? 18.001 3.088 -16.198 1.00 88.81 113 ALA A N 1
ATOM 808 C CA . ALA A 1 113 ? 17.575 4.142 -15.280 1.00 88.81 113 ALA A CA 1
ATOM 809 C C . ALA A 1 113 ? 17.095 3.576 -13.932 1.00 88.81 113 ALA A C 1
ATOM 811 O O . ALA A 1 113 ? 17.597 3.966 -12.877 1.00 88.81 113 ALA A O 1
ATOM 812 N N . LEU A 1 114 ? 16.189 2.594 -13.960 1.00 84.56 114 LEU A N 1
ATOM 813 C CA . LEU A 1 114 ? 15.638 1.980 -12.747 1.00 84.56 114 LEU A CA 1
ATOM 814 C C . LEU A 1 114 ? 16.713 1.210 -11.961 1.00 84.56 114 LEU A C 1
ATOM 816 O O . LEU A 1 114 ? 16.757 1.275 -10.734 1.00 84.56 114 LEU A O 1
ATOM 820 N N . GLY A 1 115 ? 17.634 0.531 -12.652 1.00 80.81 115 GLY A N 1
ATOM 821 C CA . GLY A 1 115 ? 18.768 -0.142 -12.015 1.00 80.81 115 GLY A CA 1
ATOM 822 C C . GLY A 1 115 ? 19.779 0.819 -11.377 1.00 80.81 115 GLY A C 1
ATOM 823 O O . GLY A 1 115 ? 20.429 0.461 -10.395 1.00 80.81 115 GLY A O 1
ATOM 824 N N . ALA A 1 116 ? 19.937 2.037 -11.904 1.00 82.56 116 ALA A N 1
ATOM 825 C CA . ALA A 1 116 ? 20.764 3.069 -11.279 1.00 82.56 116 ALA A CA 1
ATOM 826 C C . ALA A 1 116 ? 20.137 3.589 -9.974 1.00 82.56 116 ALA A C 1
ATOM 828 O O . ALA A 1 116 ? 20.839 3.680 -8.970 1.00 82.56 116 ALA A O 1
ATOM 829 N N . MET A 1 117 ? 18.822 3.828 -9.962 1.00 76.44 117 MET A N 1
ATOM 830 C CA . MET A 1 117 ? 18.085 4.259 -8.765 1.00 76.44 117 MET A CA 1
ATOM 831 C C . MET A 1 117 ? 18.094 3.203 -7.653 1.00 76.44 117 MET A C 1
ATOM 833 O O . MET A 1 117 ? 18.246 3.541 -6.488 1.00 76.44 117 MET A O 1
ATOM 837 N N . ALA A 1 118 ? 18.015 1.914 -7.991 1.00 68.62 118 ALA A N 1
ATOM 838 C CA . ALA A 1 118 ? 18.080 0.847 -6.988 1.00 68.62 118 ALA A CA 1
ATOM 839 C C . ALA A 1 118 ? 19.449 0.745 -6.278 1.00 68.62 118 ALA A C 1
ATOM 841 O O . ALA A 1 118 ? 19.527 0.253 -5.156 1.00 68.62 118 ALA A O 1
ATOM 842 N N . ARG A 1 119 ? 20.538 1.193 -6.922 1.00 66.75 119 ARG A N 1
ATOM 843 C CA . ARG A 1 119 ? 21.896 1.211 -6.338 1.00 66.75 119 ARG A CA 1
ATOM 844 C C . ARG A 1 119 ? 22.194 2.477 -5.534 1.00 66.75 119 ARG A C 1
ATOM 846 O O . ARG A 1 119 ? 23.124 2.474 -4.736 1.00 66.75 119 ARG A O 1
ATOM 853 N N . HIS A 1 120 ? 21.407 3.527 -5.744 1.00 58.38 120 HIS A N 1
ATOM 854 C CA . HIS A 1 120 ? 21.437 4.768 -4.984 1.00 58.38 120 HIS A CA 1
ATOM 855 C C . HIS A 1 120 ? 20.046 5.007 -4.391 1.00 58.38 120 HIS A C 1
ATOM 857 O O . HIS A 1 120 ? 19.280 5.786 -4.966 1.00 58.38 120 HIS A O 1
ATOM 863 N N . PRO A 1 121 ? 19.690 4.347 -3.269 1.00 52.75 121 PRO A N 1
ATOM 864 C CA . PRO A 1 121 ? 18.528 4.793 -2.517 1.00 52.75 121 PRO A CA 1
ATOM 865 C C . PRO A 1 121 ? 18.747 6.278 -2.198 1.00 52.75 121 PRO A C 1
ATOM 867 O O . PRO A 1 121 ? 19.826 6.664 -1.741 1.00 52.75 121 PRO A O 1
ATOM 870 N N . ALA A 1 122 ? 17.775 7.115 -2.564 1.00 51.72 122 ALA A N 1
ATOM 871 C CA . ALA A 1 122 ? 17.790 8.539 -2.247 1.00 51.72 122 ALA A CA 1
ATOM 872 C C . ALA A 1 122 ? 18.046 8.738 -0.733 1.00 51.72 122 ALA A C 1
ATOM 874 O O . ALA A 1 122 ? 17.671 7.853 0.041 1.00 51.72 122 ALA A O 1
ATOM 875 N N . PRO A 1 123 ? 18.723 9.832 -0.331 1.00 50.66 123 PRO A N 1
ATOM 876 C CA . PRO A 1 123 ? 19.122 10.068 1.058 1.00 50.66 123 PRO A CA 1
ATOM 877 C C . PRO A 1 123 ? 17.942 10.135 2.030 1.00 50.66 123 PRO A C 1
ATOM 879 O O . PRO A 1 123 ? 16.851 10.587 1.610 1.00 50.66 123 PRO A O 1
#

Sequence (123 aa):
MATDNTTRPPRGQPHTMAAEPAKTLVDLALSKDQKGEVLDTLEQDARQLSAASAEGMAGGEPSELREILEAKASLALPPVEHAYAVVLNDLRARLAGGASGAARGAAEQALAALGAMARHPAP

Foldseek 3Di:
DDDDDPDDPPDDDPPPCPPQLVNLLPDPVDDLVRSVVVLVVLLVQLVVLVVCVVVVNNVPDHSCNVVSVVSVVVSPDDPPVVVLVVLLVVLVVCCVVDDDDPSVVVSVVVNVVSVVCVVPPDD

Secondary structure (DSSP, 8-state):
-------PPPPPPS-S----HHHHHH-TTS-HHHHHHHHHHHHHHHHHHHHHHHTT-STT----HHHHHHHHHHHHSPPHHHHHHHHHHHHHHHHHTT--HHHHHHHHHHHHHHHHHHHS---

pLDDT: mean 75.9, std 16.35, range [33.94, 92.44]